Protein AF-A0A7X4CHN6-F1 (afdb_monomer_lite)

pLDDT: mean 86.16, std 13.22, range [46.44, 96.12]

Sequence (78 aa):
AQPCLEEASAQIRNSATLGGNLLQKTRCPYFRVEAGNETRLPWACNKRQVGSGCSAATGLNDHASIFGTTDACRCNHP

Radius of gyration: 14.75 Å; chains: 1; bounding box: 29×32×37 Å

Secondary structure (DSSP, 8-state):
-HHHHHSS-HHHHHH--HHHHHTPPP--HHHH--TTSTT-----BTTTSTTS-BGGGTS--TTS-SSS--SS--PPP-

Foldseek 3Di:
DVVLVVPDDPVCSVVDDPVNLVPPDFPDPLQPDDPPDPPDDQAFACVNPNPSFHNCVPHDVPQFAPPPDDRRGGTDSD

Structure (mmCIF, N/CA/C/O backbone):
data_AF-A0A7X4CHN6-F1
#
_entry.id   AF-A0A7X4CHN6-F1
#
loop_
_atom_site.group_PDB
_atom_site.id
_atom_site.type_symbol
_atom_site.label_atom_id
_atom_site.label_alt_id
_atom_site.label_comp_id
_atom_site.label_asym_id
_atom_site.label_entity_id
_atom_site.label_seq_id
_atom_site.pdbx_PDB_ins_code
_atom_site.Cartn_x
_atom_site.Cartn_y
_atom_site.Cartn_z
_atom_site.occupancy
_atom_site.B_iso_or_equiv
_atom_site.auth_seq_id
_atom_site.auth_comp_id
_atom_site.auth_asym_id
_atom_site.auth_atom_id
_atom_site.pdbx_PDB_model_num
ATOM 1 N N . ALA A 1 1 ? -12.901 -10.801 15.809 1.00 62.47 1 ALA A N 1
ATOM 2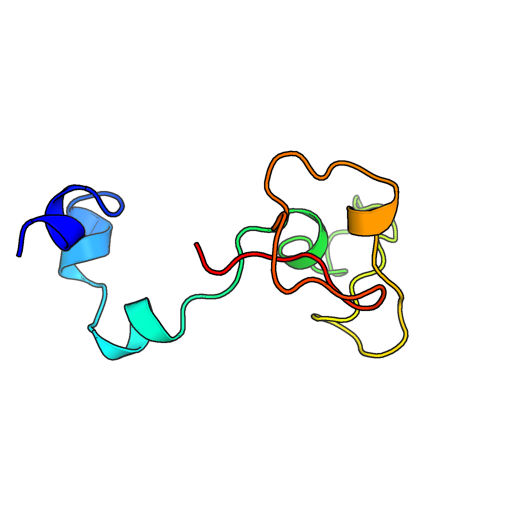 C CA . ALA A 1 1 ? -12.344 -9.874 16.820 1.00 62.47 1 ALA A CA 1
ATOM 3 C C . ALA A 1 1 ? -10.817 -9.938 16.891 1.00 62.47 1 ALA A C 1
ATOM 5 O O . ALA A 1 1 ? -10.202 -8.883 16.899 1.00 62.47 1 ALA A O 1
ATOM 6 N N . GLN A 1 2 ? -10.211 -11.134 16.881 1.00 66.44 2 GLN A N 1
ATOM 7 C CA . GLN A 1 2 ? -8.752 -11.318 16.984 1.00 66.44 2 GLN A CA 1
ATOM 8 C C . GLN A 1 2 ? -7.883 -10.453 16.042 1.00 66.44 2 GLN A C 1
ATOM 10 O O . GLN A 1 2 ? -6.945 -9.862 16.564 1.00 66.44 2 GLN A O 1
ATOM 15 N N . PRO A 1 3 ? -8.207 -10.256 14.743 1.00 68.00 3 PRO A N 1
ATOM 16 C CA . PRO A 1 3 ? -7.349 -9.465 13.849 1.00 68.00 3 PRO A CA 1
ATOM 17 C C . PRO A 1 3 ? -7.181 -8.021 14.325 1.00 68.00 3 PRO A C 1
ATOM 19 O O . PRO A 1 3 ? -6.088 -7.477 14.327 1.00 68.00 3 PRO A O 1
ATOM 22 N N . CYS A 1 4 ? -8.262 -7.424 14.838 1.00 72.81 4 CYS A N 1
ATOM 23 C CA . CYS A 1 4 ? -8.238 -6.047 15.309 1.00 72.81 4 CYS A CA 1
ATOM 24 C C . CYS A 1 4 ? -7.264 -5.869 16.479 1.00 72.81 4 CYS A C 1
ATOM 26 O O . CYS A 1 4 ? -6.664 -4.820 16.582 1.00 72.81 4 CYS A O 1
ATOM 28 N N . LEU A 1 5 ? -7.051 -6.862 17.350 1.00 86.88 5 LEU A N 1
ATOM 29 C CA . LEU A 1 5 ? -6.165 -6.696 18.512 1.00 86.88 5 LEU A CA 1
ATOM 30 C C . LEU A 1 5 ? -4.676 -6.639 18.142 1.00 86.88 5 LEU A C 1
ATOM 32 O O . LEU A 1 5 ? -3.904 -5.999 18.860 1.00 86.88 5 LEU A O 1
ATOM 36 N N . GLU A 1 6 ? -4.299 -7.273 17.034 1.00 88.75 6 GLU A N 1
ATOM 37 C CA . GLU A 1 6 ? -2.933 -7.283 16.494 1.00 88.75 6 GLU A CA 1
ATOM 38 C C . GLU A 1 6 ? -2.661 -6.066 15.590 1.00 88.75 6 GLU A C 1
ATOM 40 O O . GLU A 1 6 ? -1.511 -5.706 15.345 1.00 88.75 6 GLU A O 1
ATOM 45 N N . GLU A 1 7 ? -3.718 -5.381 15.146 1.00 84.19 7 GLU A N 1
ATOM 46 C CA . GLU A 1 7 ? -3.639 -4.199 14.292 1.00 84.19 7 GLU A CA 1
ATOM 47 C C . GLU A 1 7 ? -3.356 -2.929 15.114 1.00 84.19 7 GLU A C 1
ATOM 49 O O . GLU A 1 7 ? -4.155 -2.498 15.953 1.00 84.19 7 GLU A O 1
ATOM 54 N N . ALA A 1 8 ? -2.220 -2.285 14.834 1.00 91.62 8 ALA A N 1
ATOM 55 C CA . ALA A 1 8 ? -1.827 -0.990 15.394 1.00 91.62 8 ALA A CA 1
ATOM 56 C C . ALA A 1 8 ? -1.845 -0.922 16.943 1.00 91.62 8 ALA A C 1
ATOM 58 O O . ALA A 1 8 ? -1.778 -1.926 17.649 1.00 91.62 8 ALA A O 1
ATOM 59 N N . SER A 1 9 ? -1.863 0.293 17.497 1.00 94.50 9 SER A N 1
ATOM 60 C CA . SER A 1 9 ? -1.949 0.535 18.941 1.00 94.50 9 SER A CA 1
ATOM 61 C C . SER A 1 9 ? -3.397 0.710 19.406 1.00 94.50 9 SER A C 1
ATOM 63 O O . SER A 1 9 ? -4.282 1.055 18.620 1.00 94.50 9 SER A O 1
ATOM 65 N N . ALA A 1 10 ? -3.645 0.550 20.710 1.00 93.69 10 ALA A N 1
ATOM 66 C CA . ALA A 1 10 ? -4.976 0.724 21.297 1.00 93.69 10 ALA A CA 1
ATOM 67 C C . ALA A 1 10 ? -5.581 2.113 21.010 1.00 93.69 10 ALA A C 1
ATOM 69 O O . ALA A 1 10 ? -6.766 2.226 20.708 1.00 93.69 10 ALA A O 1
ATOM 70 N N . GLN A 1 11 ? -4.759 3.164 21.031 1.00 94.25 11 GLN A N 1
ATOM 71 C CA . GLN A 1 11 ? -5.184 4.534 20.740 1.00 94.25 11 GLN A CA 1
ATOM 72 C C . GLN A 1 11 ? -5.706 4.679 19.302 1.00 94.25 11 GLN A C 1
ATOM 74 O O . GLN A 1 11 ? -6.713 5.347 19.070 1.00 94.25 11 GLN A O 1
ATOM 79 N N . ILE A 1 12 ? -5.048 4.027 18.336 1.00 92.62 12 ILE A N 1
ATOM 80 C CA . ILE A 1 12 ? -5.481 4.052 16.935 1.00 92.62 12 ILE A CA 1
ATOM 81 C C . ILE A 1 12 ? -6.756 3.228 16.776 1.00 92.62 12 ILE A C 1
ATOM 83 O O . ILE A 1 12 ? -7.703 3.708 16.168 1.00 92.62 12 ILE A O 1
ATOM 87 N N . ARG A 1 13 ? -6.843 2.042 17.384 1.00 94.25 13 ARG A N 1
ATOM 88 C CA . ARG A 1 13 ? -8.045 1.196 17.289 1.00 94.25 13 ARG A CA 1
ATOM 89 C C . ARG A 1 13 ? -9.303 1.849 17.836 1.00 94.25 13 ARG A C 1
ATOM 91 O O . ARG A 1 13 ? -10.371 1.658 17.272 1.00 94.25 13 ARG A O 1
ATOM 98 N N . ASN A 1 14 ? -9.173 2.637 18.899 1.00 93.19 14 ASN A N 1
ATOM 99 C CA . ASN A 1 14 ? -10.307 3.335 19.499 1.00 93.19 14 ASN A CA 1
ATOM 100 C C . ASN A 1 14 ? -10.844 4.475 18.621 1.00 93.19 14 ASN A C 1
ATOM 102 O O . ASN A 1 14 ? -11.990 4.879 18.792 1.00 93.19 14 ASN A O 1
ATOM 106 N N . SER A 1 15 ? -10.029 5.004 17.702 1.00 95.19 15 SER A N 1
ATOM 107 C CA . SER A 1 15 ? -10.433 6.063 16.766 1.00 95.19 15 SER A CA 1
ATOM 108 C C . SER A 1 15 ? -10.707 5.548 15.350 1.00 95.19 15 SER A C 1
ATOM 110 O O . SER A 1 15 ? -11.464 6.169 14.604 1.00 95.19 15 SER A O 1
ATOM 112 N N . ALA A 1 16 ? -10.116 4.416 14.967 1.00 93.31 16 ALA A N 1
ATOM 113 C CA . ALA A 1 16 ? -10.291 3.809 13.660 1.00 93.31 16 ALA A CA 1
ATOM 114 C C . ALA A 1 16 ? -11.705 3.238 13.491 1.00 93.31 16 ALA A C 1
ATOM 116 O O . ALA A 1 16 ? -12.236 2.534 14.348 1.00 93.31 16 ALA A O 1
ATOM 117 N N . THR A 1 17 ? -12.306 3.504 12.335 1.00 94.38 17 THR A N 1
ATOM 118 C CA . THR A 1 17 ? -13.611 2.953 11.955 1.00 94.38 17 THR A CA 1
ATOM 119 C C . THR A 1 17 ? -13.435 1.757 11.026 1.00 94.38 17 THR A C 1
ATOM 121 O O . THR A 1 17 ? -12.419 1.635 10.341 1.00 94.38 17 THR A O 1
ATOM 124 N N . LEU A 1 18 ? -14.448 0.888 10.933 1.00 92.88 18 LEU A N 1
ATOM 125 C CA . LEU A 1 18 ? -14.435 -0.234 9.984 1.00 92.88 18 LEU A CA 1
ATOM 126 C C . LEU A 1 18 ? -14.193 0.236 8.540 1.00 92.88 18 LEU A C 1
ATOM 128 O O . LEU A 1 18 ? -13.346 -0.320 7.847 1.00 92.88 18 LEU A O 1
ATOM 132 N N . GLY A 1 19 ? -14.880 1.299 8.111 1.00 94.81 19 GLY A N 1
ATOM 133 C CA . GLY A 1 19 ? -14.692 1.869 6.775 1.00 94.81 19 GLY A CA 1
ATOM 134 C C . GLY A 1 19 ? -13.295 2.460 6.573 1.00 94.81 19 GLY A C 1
ATOM 135 O O . GLY A 1 19 ? -12.690 2.256 5.525 1.00 94.81 19 GLY A O 1
ATOM 136 N N . GLY A 1 20 ? -12.749 3.139 7.586 1.00 94.75 20 GLY A N 1
ATOM 137 C CA . GLY A 1 20 ? -11.394 3.689 7.535 1.00 94.75 20 GLY A CA 1
ATOM 138 C C . GLY A 1 20 ? -10.315 2.609 7.435 1.00 94.75 20 GLY A C 1
ATOM 139 O O . GLY A 1 20 ? -9.373 2.770 6.664 1.00 94.75 20 GLY A O 1
ATOM 140 N N . ASN A 1 21 ? -10.482 1.495 8.152 1.00 93.31 21 ASN A N 1
ATOM 141 C CA . ASN A 1 21 ? -9.564 0.356 8.087 1.00 93.31 21 ASN A CA 1
ATOM 142 C C . ASN A 1 21 ? -9.575 -0.310 6.704 1.00 93.31 21 ASN A C 1
ATOM 144 O O . ASN A 1 21 ? -8.513 -0.612 6.173 1.00 93.31 21 ASN A O 1
ATOM 148 N N . LEU A 1 22 ? -10.747 -0.477 6.079 1.00 93.44 22 LEU A N 1
ATOM 149 C CA . LEU A 1 22 ? -10.850 -1.043 4.724 1.00 93.44 22 LEU A CA 1
ATOM 150 C C . LEU A 1 22 ? -10.301 -0.113 3.632 1.00 93.44 22 LEU A C 1
ATOM 152 O O . LEU A 1 22 ? -9.858 -0.578 2.587 1.00 93.44 22 LEU A O 1
ATOM 156 N N . LEU A 1 23 ? -10.353 1.202 3.849 1.00 96.12 23 LEU A N 1
ATOM 157 C CA . LEU A 1 23 ? -9.887 2.211 2.893 1.00 96.12 23 LEU A CA 1
ATOM 158 C C . LEU A 1 23 ? -8.471 2.715 3.202 1.00 96.12 23 LEU A C 1
ATOM 160 O O . LEU A 1 23 ? -8.032 3.725 2.634 1.00 96.12 23 LEU A O 1
ATOM 164 N N . GLN A 1 24 ? -7.742 2.039 4.094 1.00 95.12 24 GLN A N 1
ATOM 165 C CA . GLN A 1 24 ? -6.383 2.439 4.421 1.00 95.12 24 GLN A CA 1
ATOM 166 C C . GLN A 1 24 ? -5.472 2.338 3.191 1.00 95.12 24 GLN A C 1
ATOM 168 O O . GLN A 1 24 ? -5.547 1.419 2.376 1.00 95.12 24 GLN A O 1
ATOM 173 N N . LYS A 1 25 ? -4.588 3.323 3.028 1.00 94.56 25 LYS A N 1
ATOM 174 C CA . LYS A 1 25 ? -3.660 3.357 1.893 1.00 94.56 25 LYS A CA 1
ATOM 175 C C . LYS A 1 25 ? -2.395 2.549 2.189 1.00 94.56 25 LYS A C 1
ATOM 177 O O . LYS A 1 25 ? -2.021 2.332 3.339 1.00 94.56 25 LYS A O 1
ATOM 182 N N . THR A 1 26 ? -1.701 2.167 1.118 1.00 94.38 26 THR A N 1
ATOM 183 C CA . THR A 1 26 ? -0.431 1.429 1.177 1.00 94.38 26 THR A CA 1
ATOM 184 C C . THR A 1 26 ? 0.635 2.122 2.031 1.00 94.38 26 THR A C 1
ATOM 186 O O . THR A 1 26 ? 0.718 3.354 2.089 1.00 94.38 26 THR A O 1
ATOM 189 N N . ARG A 1 27 ? 1.502 1.317 2.656 1.00 92.44 27 ARG A N 1
ATOM 190 C CA . ARG A 1 27 ? 2.653 1.796 3.434 1.00 92.44 27 ARG A CA 1
ATOM 191 C C . ARG A 1 27 ? 3.927 1.980 2.606 1.00 92.44 27 ARG A C 1
ATOM 193 O O . ARG A 1 27 ? 4.941 2.370 3.176 1.00 92.44 27 ARG A O 1
ATOM 200 N N . CYS A 1 28 ? 3.862 1.770 1.287 1.00 92.62 28 CYS A N 1
ATOM 201 C CA . CYS A 1 28 ? 4.983 1.946 0.364 1.00 92.62 28 CYS A CA 1
ATOM 202 C C . CYS A 1 28 ? 5.733 3.278 0.604 1.00 92.62 28 CYS A C 1
ATOM 204 O O . CYS A 1 28 ? 5.102 4.344 0.578 1.00 92.62 28 CYS A O 1
ATOM 206 N N . PRO A 1 29 ? 7.067 3.250 0.801 1.00 88.75 29 PRO A N 1
ATOM 207 C CA . PRO A 1 29 ? 7.838 4.449 1.126 1.00 88.75 29 PRO A CA 1
ATOM 208 C C . PRO A 1 29 ? 7.775 5.481 -0.005 1.00 88.75 29 PRO A C 1
ATOM 210 O O . PRO A 1 29 ? 7.581 6.666 0.250 1.00 88.75 29 PRO A O 1
ATOM 213 N N . TYR A 1 30 ? 7.809 5.031 -1.261 1.00 89.06 30 TYR A N 1
ATOM 214 C CA . TYR A 1 30 ? 7.707 5.906 -2.432 1.00 89.06 30 TYR A CA 1
ATOM 215 C C . TYR A 1 30 ? 6.333 6.557 -2.597 1.00 89.06 30 TYR A C 1
ATOM 217 O O . TYR A 1 30 ? 6.236 7.624 -3.196 1.00 89.06 30 TYR A O 1
ATOM 225 N N . PHE A 1 31 ? 5.270 5.930 -2.078 1.00 89.56 31 PHE A N 1
ATOM 226 C CA . PHE A 1 31 ? 3.922 6.499 -2.084 1.00 89.56 31 PHE A CA 1
ATOM 227 C C . PHE A 1 31 ? 3.756 7.559 -0.987 1.00 89.56 31 PHE A C 1
ATOM 229 O O . PHE A 1 31 ? 3.240 8.639 -1.261 1.00 89.56 31 PHE A O 1
ATOM 236 N N . ARG A 1 32 ? 4.225 7.264 0.236 1.00 86.69 32 ARG A N 1
ATOM 237 C CA . ARG A 1 32 ? 4.079 8.134 1.423 1.00 86.69 32 ARG A CA 1
ATOM 238 C C . ARG A 1 32 ? 4.960 9.378 1.396 1.00 86.69 32 ARG A C 1
ATOM 240 O O . ARG A 1 32 ? 4.765 10.295 2.193 1.00 86.69 32 ARG A O 1
ATOM 247 N N . VAL A 1 33 ? 5.951 9.400 0.518 1.00 76.12 33 VAL A N 1
ATOM 248 C CA . VAL A 1 33 ? 6.759 10.585 0.286 1.00 76.12 33 VAL A CA 1
ATOM 249 C C . VAL A 1 33 ? 6.028 11.465 -0.722 1.00 76.12 33 VAL A C 1
ATOM 251 O O . VAL A 1 33 ? 6.063 11.229 -1.927 1.00 76.12 33 VAL A O 1
ATOM 254 N N . GLU A 1 34 ? 5.353 12.489 -0.211 1.00 62.25 34 GLU A N 1
ATOM 255 C CA . GLU A 1 34 ? 4.778 13.558 -1.024 1.00 62.25 34 GLU A CA 1
ATOM 256 C C . GLU A 1 34 ? 5.856 14.572 -1.434 1.00 62.25 34 GLU A C 1
ATOM 258 O O . GLU A 1 34 ? 6.778 14.866 -0.668 1.00 62.25 34 GLU A O 1
ATOM 263 N N . ALA A 1 35 ? 5.717 15.100 -2.652 1.00 53.50 35 ALA A N 1
ATOM 264 C CA . ALA A 1 35 ? 6.653 15.988 -3.348 1.00 53.50 35 ALA A CA 1
ATOM 265 C C . ALA A 1 35 ? 6.748 17.422 -2.768 1.00 53.50 35 ALA A C 1
ATOM 267 O O . ALA A 1 35 ? 7.158 18.337 -3.470 1.00 53.50 35 ALA A O 1
ATOM 268 N N . GLY A 1 36 ? 6.345 17.634 -1.509 1.00 46.44 36 GLY A N 1
ATOM 269 C CA . GLY A 1 36 ? 6.245 18.956 -0.871 1.00 46.44 36 GLY A CA 1
ATOM 270 C C . GLY A 1 36 ? 7.311 19.261 0.185 1.00 46.44 36 GLY A C 1
ATOM 271 O O . GLY A 1 36 ? 7.210 20.270 0.869 1.00 46.44 36 GLY A O 1
ATOM 272 N N . ASN A 1 37 ? 8.305 18.392 0.366 1.00 48.09 37 ASN A N 1
ATOM 273 C CA . ASN A 1 37 ? 9.439 18.651 1.250 1.00 48.09 37 ASN A CA 1
ATOM 274 C C . ASN A 1 37 ? 10.689 18.794 0.375 1.00 48.09 37 ASN A C 1
ATOM 276 O O . ASN A 1 37 ? 11.056 17.869 -0.349 1.00 48.09 37 ASN A O 1
ATOM 280 N N . GLU A 1 38 ? 11.313 19.966 0.476 1.00 49.34 38 GLU A N 1
ATOM 281 C CA . GLU A 1 38 ? 12.493 20.445 -0.259 1.00 49.34 38 GLU A CA 1
ATOM 282 C C . GLU A 1 38 ? 13.703 19.487 -0.189 1.00 49.34 38 GLU A C 1
ATOM 284 O O . GLU A 1 38 ? 14.644 19.602 -0.966 1.00 49.34 38 GLU A O 1
ATOM 289 N N . THR A 1 39 ? 13.671 18.498 0.710 1.00 49.19 39 THR A N 1
ATOM 290 C CA . THR A 1 39 ? 14.722 17.501 0.962 1.00 49.19 39 THR A CA 1
ATOM 291 C C . THR A 1 39 ? 14.442 16.116 0.344 1.00 49.19 39 THR A C 1
ATOM 293 O O . THR A 1 39 ? 15.115 15.146 0.695 1.00 49.19 39 THR A O 1
ATOM 296 N N . ARG A 1 40 ? 13.445 15.941 -0.540 1.00 54.28 40 ARG A N 1
ATOM 297 C CA . ARG A 1 40 ? 13.076 14.607 -1.069 1.00 54.28 40 ARG A CA 1
ATOM 298 C C . ARG A 1 40 ? 13.387 14.413 -2.554 1.00 54.28 40 ARG A C 1
ATOM 300 O O . ARG A 1 40 ? 12.918 15.143 -3.417 1.00 54.28 40 ARG A O 1
ATOM 307 N N . LEU A 1 41 ? 14.160 13.356 -2.816 1.00 58.78 41 LEU A N 1
ATOM 308 C CA . LEU A 1 41 ? 14.485 12.809 -4.135 1.00 58.78 41 LEU A CA 1
ATOM 309 C C . LEU A 1 41 ? 13.215 12.590 -4.993 1.00 58.78 41 LEU A C 1
ATOM 311 O O . LEU A 1 41 ? 12.169 12.223 -4.449 1.00 58.78 41 LEU A O 1
ATOM 315 N N . PRO A 1 42 ? 13.296 12.750 -6.329 1.00 69.00 42 PRO A N 1
ATOM 316 C CA . PRO A 1 42 ? 12.164 12.635 -7.249 1.00 69.00 42 PRO A CA 1
ATOM 317 C C . PRO A 1 42 ? 11.753 11.168 -7.454 1.00 69.00 42 PRO A C 1
ATOM 319 O O . PRO A 1 42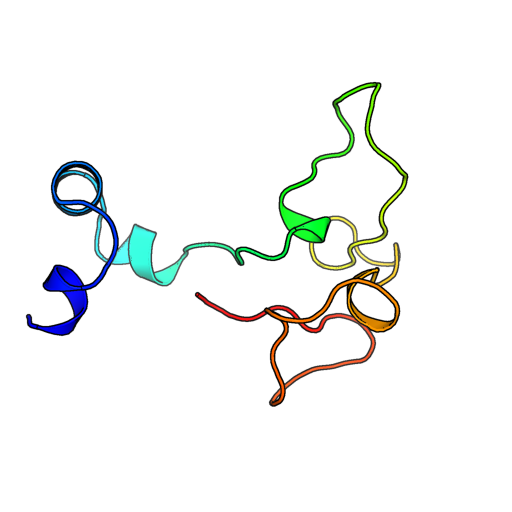 ? 11.980 10.572 -8.506 1.00 69.00 42 PRO A O 1
ATOM 322 N N . TRP A 1 43 ? 11.168 10.539 -6.436 1.00 81.88 43 TRP A N 1
ATOM 323 C CA . TRP A 1 43 ? 10.714 9.158 -6.553 1.00 81.88 43 TRP A CA 1
ATOM 324 C C . TRP A 1 43 ? 9.386 9.069 -7.307 1.00 81.88 43 TRP A C 1
ATOM 326 O O . TRP A 1 43 ? 8.352 9.592 -6.876 1.00 81.88 43 TRP A O 1
ATOM 336 N N . ALA A 1 44 ? 9.417 8.344 -8.418 1.00 88.19 44 ALA A N 1
ATOM 337 C CA . ALA A 1 44 ? 8.277 8.021 -9.257 1.00 88.19 44 ALA A CA 1
ATOM 338 C C . ALA A 1 44 ? 7.259 7.126 -8.528 1.00 88.19 44 ALA A C 1
ATOM 340 O O . ALA A 1 44 ? 7.609 6.096 -7.938 1.00 88.19 44 ALA A O 1
ATOM 341 N N . CYS A 1 45 ? 5.974 7.488 -8.592 1.00 91.75 45 CYS A N 1
ATOM 342 C CA . CYS A 1 45 ? 4.897 6.678 -8.031 1.00 91.75 45 CYS A CA 1
ATOM 343 C C . CYS A 1 45 ? 3.590 6.845 -8.818 1.00 91.75 45 CYS A C 1
ATOM 345 O O . CYS A 1 45 ? 2.810 7.765 -8.567 1.00 91.75 45 CYS A O 1
ATOM 347 N N . ASN A 1 46 ? 3.289 5.882 -9.688 1.00 93.50 46 ASN A N 1
ATOM 348 C CA . ASN A 1 46 ? 2.061 5.831 -10.487 1.00 93.50 46 A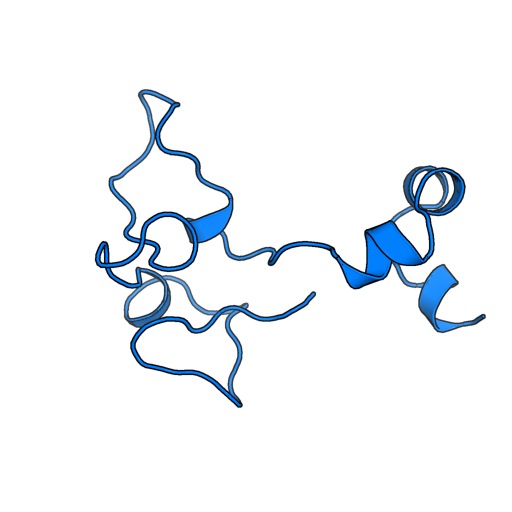SN A CA 1
ATOM 349 C C . ASN A 1 46 ? 0.776 5.894 -9.652 1.00 93.50 46 ASN A C 1
ATOM 351 O O . ASN A 1 46 ? -0.228 6.427 -10.110 1.00 93.50 46 ASN A O 1
ATOM 355 N N . LYS A 1 47 ? 0.797 5.373 -8.417 1.00 91.44 47 LYS A N 1
ATOM 356 C CA . LYS A 1 47 ? -0.358 5.416 -7.505 1.00 91.44 47 LYS A CA 1
ATOM 357 C C . LYS A 1 47 ? -0.630 6.828 -6.957 1.00 91.44 47 LYS A C 1
ATOM 359 O O . LYS A 1 47 ? -1.742 7.088 -6.510 1.00 91.44 47 LYS A O 1
ATOM 364 N N . ARG A 1 48 ? 0.362 7.726 -6.982 1.00 89.75 48 ARG A N 1
ATOM 365 C CA . ARG A 1 48 ? 0.217 9.147 -6.624 1.00 89.75 48 ARG A CA 1
ATOM 366 C C . ARG A 1 48 ? -0.043 10.005 -7.860 1.00 89.75 48 ARG A C 1
ATOM 368 O O . ARG A 1 48 ? -0.954 10.821 -7.850 1.00 89.75 48 ARG A O 1
ATOM 375 N N . GLN A 1 49 ? 0.754 9.809 -8.908 1.00 88.94 49 GLN A N 1
ATOM 376 C CA . GLN A 1 49 ? 0.645 10.528 -10.173 1.00 88.94 49 GLN A CA 1
ATOM 377 C C . GLN A 1 49 ? 0.768 9.534 -11.324 1.00 88.94 49 GLN A C 1
ATOM 379 O O . GLN A 1 49 ? 1.846 8.986 -11.570 1.00 88.94 49 GLN A O 1
ATOM 384 N N . VAL A 1 50 ? -0.349 9.304 -12.012 1.00 91.75 50 VAL A N 1
ATOM 385 C CA . VAL A 1 50 ? -0.434 8.379 -13.147 1.00 91.75 50 VAL A CA 1
ATOM 386 C C . VAL A 1 50 ? 0.599 8.766 -14.207 1.00 91.75 50 VAL A C 1
ATOM 388 O O . VAL A 1 50 ? 0.716 9.935 -14.562 1.00 91.75 50 VAL A O 1
ATOM 391 N N . GLY A 1 51 ? 1.366 7.786 -14.687 1.00 89.81 51 GLY A N 1
ATOM 392 C CA . GLY A 1 51 ? 2.395 7.980 -15.712 1.00 89.81 51 GLY A CA 1
ATOM 393 C C . GLY A 1 51 ? 3.775 8.377 -15.180 1.00 89.81 51 GLY A C 1
ATOM 394 O O . GLY A 1 51 ? 4.724 8.395 -15.955 1.00 89.81 51 GLY A O 1
ATOM 395 N N . SER A 1 52 ? 3.932 8.645 -13.878 1.00 89.75 52 SER A N 1
ATOM 396 C CA . SER A 1 52 ? 5.243 8.997 -13.304 1.00 89.75 52 SER A CA 1
ATOM 397 C C . SER A 1 52 ? 6.227 7.821 -13.214 1.00 89.75 52 SER A C 1
ATOM 399 O O . SER A 1 52 ? 7.425 8.054 -13.099 1.00 89.75 52 SER A O 1
ATOM 401 N N . GLY A 1 53 ? 5.747 6.572 -13.267 1.00 91.25 53 GLY A N 1
ATOM 402 C CA . GLY A 1 53 ? 6.547 5.352 -13.095 1.00 91.25 53 GLY A CA 1
ATOM 403 C C . GLY A 1 53 ? 6.457 4.749 -11.684 1.00 91.25 53 GLY A C 1
ATOM 404 O O . GLY A 1 53 ? 5.731 5.242 -10.820 1.00 91.25 53 GLY A O 1
ATOM 405 N N . CYS A 1 54 ? 7.179 3.654 -11.424 1.00 93.88 54 CYS A N 1
ATOM 406 C CA . CYS A 1 54 ? 7.190 2.983 -10.118 1.00 93.88 54 CYS A CA 1
ATOM 407 C C . CYS A 1 54 ? 8.616 2.784 -9.591 1.00 93.88 54 CYS A C 1
ATOM 409 O O . CYS A 1 54 ? 9.293 1.833 -9.973 1.00 93.88 54 CYS A O 1
ATOM 411 N N . SER A 1 55 ? 9.056 3.623 -8.649 1.00 92.06 55 SER A N 1
ATOM 412 C CA . SER A 1 55 ? 10.379 3.471 -8.020 1.00 92.06 55 SER A CA 1
ATOM 413 C C . SER A 1 55 ? 10.532 2.181 -7.204 1.00 92.06 55 SER A C 1
ATOM 415 O O . SER A 1 55 ? 11.649 1.712 -7.026 1.00 92.06 55 SER A O 1
ATOM 417 N N . ALA A 1 56 ? 9.432 1.555 -6.767 1.00 92.31 56 ALA A N 1
ATOM 418 C CA . ALA A 1 56 ? 9.473 0.255 -6.088 1.00 92.31 56 ALA A CA 1
ATOM 419 C C . ALA A 1 56 ? 9.828 -0.917 -7.021 1.00 92.31 56 ALA A C 1
ATOM 421 O O . ALA A 1 56 ? 10.065 -2.023 -6.548 1.00 92.31 56 ALA A O 1
ATOM 422 N N . ALA A 1 57 ? 9.826 -0.721 -8.343 1.00 91.44 57 ALA A N 1
ATOM 423 C CA . ALA A 1 57 ? 10.175 -1.788 -9.277 1.00 91.44 57 ALA A CA 1
ATOM 424 C C . ALA A 1 57 ? 11.684 -2.088 -9.280 1.00 91.44 57 ALA A C 1
ATOM 426 O O . ALA A 1 57 ? 12.065 -3.247 -9.409 1.00 91.44 57 ALA A O 1
ATOM 427 N N . THR A 1 58 ? 12.519 -1.057 -9.116 1.00 88.94 58 THR A N 1
ATOM 428 C CA . THR A 1 58 ? 13.990 -1.147 -9.189 1.00 88.94 58 THR A CA 1
ATOM 429 C C . THR A 1 58 ? 14.705 -0.665 -7.925 1.00 88.94 58 THR A C 1
ATOM 431 O O . THR A 1 58 ? 15.915 -0.837 -7.812 1.00 88.94 58 THR A O 1
ATOM 434 N N . GLY A 1 59 ? 13.983 -0.047 -6.987 1.00 88.50 59 GLY A N 1
ATOM 435 C CA . GLY A 1 59 ? 14.500 0.402 -5.696 1.00 88.50 59 GLY A CA 1
ATOM 436 C C . GLY A 1 59 ? 14.178 -0.553 -4.542 1.00 88.50 59 GLY A C 1
ATOM 437 O O . GLY A 1 59 ? 14.025 -1.756 -4.729 1.00 88.50 59 GLY A O 1
ATOM 438 N N . LEU A 1 60 ? 14.043 0.011 -3.339 1.00 88.44 60 LEU A N 1
ATOM 439 C CA . LEU A 1 60 ? 13.693 -0.694 -2.105 1.00 88.44 60 LEU A CA 1
ATOM 440 C C . LEU A 1 60 ? 12.281 -1.278 -2.194 1.00 88.44 60 LEU A C 1
ATOM 442 O O . LEU A 1 60 ? 11.289 -0.545 -2.244 1.00 88.44 60 LEU A O 1
ATOM 446 N N . ASN A 1 61 ? 12.186 -2.602 -2.193 1.00 90.50 61 ASN A N 1
ATOM 447 C CA . ASN A 1 61 ? 10.936 -3.318 -2.421 1.00 90.50 61 ASN A CA 1
ATOM 448 C C . ASN A 1 61 ? 10.670 -4.440 -1.407 1.00 90.50 61 ASN A C 1
ATOM 450 O O . ASN A 1 61 ? 9.764 -5.236 -1.625 1.00 90.50 61 ASN A O 1
ATOM 454 N N . ASP A 1 62 ? 11.358 -4.431 -0.263 1.00 92.19 62 ASP A N 1
ATOM 455 C CA . ASP A 1 62 ? 11.205 -5.416 0.823 1.00 92.19 62 ASP A CA 1
ATOM 456 C C . ASP A 1 62 ? 9.757 -5.547 1.333 1.00 92.19 62 ASP A C 1
ATOM 458 O O . ASP A 1 62 ? 9.347 -6.591 1.830 1.00 92.19 62 ASP A O 1
ATOM 462 N N . HIS A 1 63 ? 8.961 -4.482 1.196 1.00 89.44 63 HIS A N 1
ATOM 463 C CA . HIS A 1 63 ? 7.546 -4.437 1.583 1.00 89.44 63 HIS A CA 1
ATOM 464 C C . HIS A 1 63 ? 6.583 -4.399 0.384 1.00 89.44 63 HIS A C 1
ATOM 466 O O . HIS A 1 63 ? 5.407 -4.063 0.539 1.00 89.44 63 HIS A O 1
ATOM 472 N N . ALA A 1 64 ? 7.072 -4.666 -0.827 1.00 92.75 64 ALA A N 1
ATOM 473 C CA . ALA A 1 64 ? 6.239 -4.764 -2.018 1.00 92.75 64 ALA A CA 1
ATOM 474 C C . ALA A 1 64 ? 5.477 -6.098 -2.048 1.00 92.75 64 ALA A C 1
ATOM 476 O O . ALA A 1 64 ? 5.851 -7.074 -1.402 1.00 92.75 64 ALA A O 1
ATOM 477 N N . SER A 1 65 ? 4.392 -6.144 -2.818 1.00 95.12 65 SER A N 1
ATOM 478 C CA . SER A 1 65 ? 3.672 -7.394 -3.044 1.00 95.12 65 SER A CA 1
ATOM 479 C C . SER A 1 65 ? 4.466 -8.314 -3.974 1.00 95.12 65 SER A 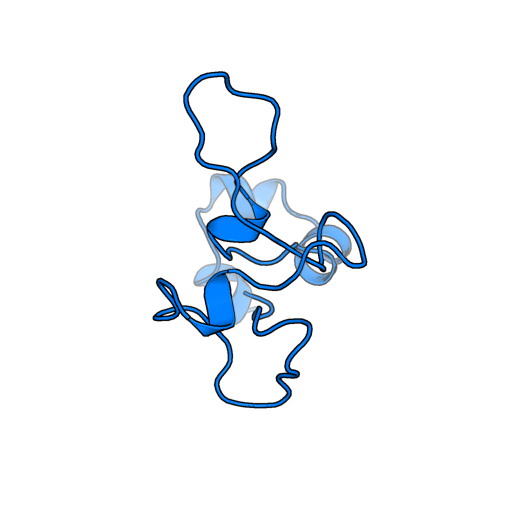C 1
ATOM 481 O O . SER A 1 65 ? 5.072 -7.858 -4.943 1.00 95.12 65 SER A O 1
ATOM 483 N N . ILE A 1 66 ? 4.420 -9.618 -3.704 1.00 92.75 66 ILE A N 1
ATOM 484 C CA . ILE A 1 66 ? 4.986 -10.657 -4.578 1.00 92.75 66 ILE A CA 1
ATOM 485 C C . ILE A 1 66 ? 3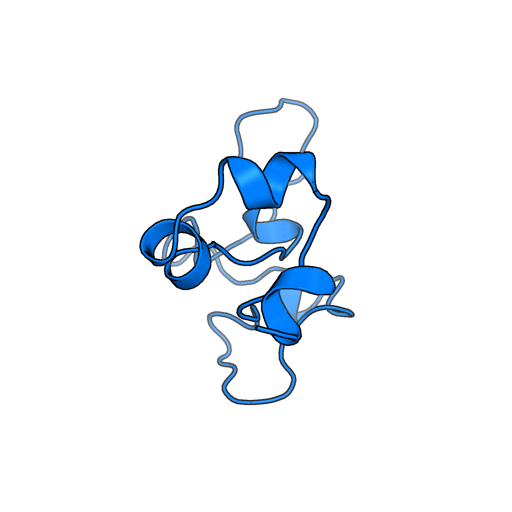.946 -11.096 -5.622 1.00 92.75 66 ILE A C 1
ATOM 487 O O . ILE A 1 66 ? 4.291 -11.396 -6.762 1.00 92.75 66 ILE A O 1
ATOM 491 N N . PHE A 1 67 ? 2.659 -11.066 -5.261 1.00 94.50 67 PHE A N 1
ATOM 492 C CA . PHE A 1 67 ? 1.546 -11.492 -6.113 1.00 94.50 67 PHE A CA 1
ATOM 493 C C . PHE A 1 67 ? 0.659 -10.317 -6.534 1.00 94.50 67 PHE A C 1
ATOM 495 O O . PHE A 1 67 ? 0.589 -9.295 -5.848 1.00 94.50 67 PHE A O 1
ATOM 502 N N . GLY A 1 68 ? -0.037 -10.464 -7.666 1.00 93.31 68 GLY A N 1
ATOM 503 C CA . GLY A 1 68 ? -0.995 -9.461 -8.150 1.00 93.31 68 GLY A CA 1
ATOM 504 C C . GLY A 1 68 ? -0.367 -8.102 -8.478 1.00 93.31 68 GLY A C 1
ATOM 505 O O . GLY A 1 68 ? -1.040 -7.076 -8.398 1.00 93.31 68 GLY A O 1
ATOM 506 N N . THR A 1 69 ? 0.928 -8.075 -8.796 1.00 93.88 69 THR A N 1
ATOM 507 C CA . THR A 1 69 ? 1.645 -6.853 -9.160 1.00 93.88 69 THR A CA 1
ATOM 508 C C . THR A 1 69 ? 1.605 -6.588 -10.657 1.00 93.88 69 THR A C 1
ATOM 510 O O . THR A 1 69 ? 1.294 -7.458 -11.466 1.00 93.88 69 THR A O 1
ATOM 513 N N . THR A 1 70 ? 1.924 -5.351 -11.023 1.00 93.75 70 THR A N 1
ATOM 514 C CA . THR A 1 70 ? 2.105 -4.925 -12.413 1.00 93.75 70 THR A CA 1
ATOM 515 C C . THR A 1 70 ? 3.377 -4.090 -12.520 1.00 93.75 70 THR A C 1
ATOM 517 O O . THR A 1 70 ? 3.904 -3.612 -11.509 1.00 93.75 70 THR A O 1
ATOM 520 N N . ASP A 1 71 ? 3.834 -3.827 -13.742 1.00 90.75 71 ASP A N 1
ATOM 521 C CA . ASP A 1 71 ? 4.938 -2.886 -13.979 1.00 90.75 71 ASP A CA 1
ATOM 522 C C . ASP A 1 71 ? 4.589 -1.459 -13.537 1.00 90.75 71 ASP A C 1
ATOM 524 O O . ASP A 1 71 ? 5.459 -0.670 -13.165 1.00 90.75 71 ASP A O 1
ATOM 528 N N . ALA A 1 72 ? 3.293 -1.135 -13.497 1.00 93.25 72 ALA A N 1
ATOM 529 C CA . ALA A 1 72 ? 2.818 0.158 -13.040 1.00 93.25 72 ALA A CA 1
ATOM 530 C C . ALA A 1 72 ? 2.870 0.307 -11.510 1.00 93.25 72 ALA A C 1
ATOM 532 O O . ALA A 1 72 ? 3.090 1.418 -11.023 1.00 93.25 72 ALA A O 1
ATOM 533 N N . CYS A 1 73 ? 2.641 -0.757 -10.735 1.00 94.88 73 CYS A N 1
ATOM 534 C CA . CYS A 1 73 ? 2.601 -0.682 -9.275 1.00 94.88 73 CYS A CA 1
ATOM 535 C C . CYS A 1 73 ? 2.803 -2.049 -8.607 1.00 94.88 73 CYS A C 1
ATOM 537 O O . CYS A 1 73 ? 2.183 -3.041 -8.991 1.00 94.88 73 CYS A O 1
ATOM 539 N N . ARG A 1 74 ? 3.604 -2.063 -7.533 1.00 94.31 74 ARG A N 1
ATOM 540 C CA . ARG A 1 74 ? 3.895 -3.253 -6.710 1.00 94.31 74 ARG A CA 1
ATOM 541 C C . ARG A 1 74 ? 3.497 -3.097 -5.234 1.00 94.31 74 ARG A C 1
ATOM 543 O O . ARG A 1 74 ? 4.043 -3.759 -4.363 1.00 94.31 74 ARG A O 1
ATOM 550 N N . CYS A 1 75 ? 2.592 -2.170 -4.924 1.00 93.81 75 CYS A N 1
ATOM 551 C CA . CYS A 1 75 ? 2.202 -1.873 -3.541 1.00 93.81 75 CYS A CA 1
ATOM 552 C C . CYS A 1 75 ? 1.279 -2.955 -2.958 1.00 93.81 75 CYS A C 1
ATOM 554 O O . CYS A 1 75 ? 0.385 -3.427 -3.655 1.00 93.81 75 CYS A O 1
ATOM 556 N N . ASN A 1 76 ? 1.432 -3.264 -1.670 1.00 94.50 76 ASN A N 1
ATOM 557 C CA . ASN A 1 76 ? 0.483 -4.077 -0.910 1.00 94.50 76 ASN A CA 1
ATOM 558 C C . ASN A 1 76 ? -0.637 -3.223 -0.282 1.00 94.50 76 ASN A C 1
ATOM 560 O O . ASN A 1 76 ? -0.477 -2.011 -0.059 1.00 94.50 76 ASN A O 1
ATOM 564 N N . HIS A 1 77 ? -1.768 -3.872 0.003 1.00 93.56 77 HIS A N 1
ATOM 565 C CA . HIS A 1 77 ? -2.670 -3.419 1.058 1.00 93.56 77 HIS A CA 1
ATOM 566 C C . HIS A 1 77 ? -2.0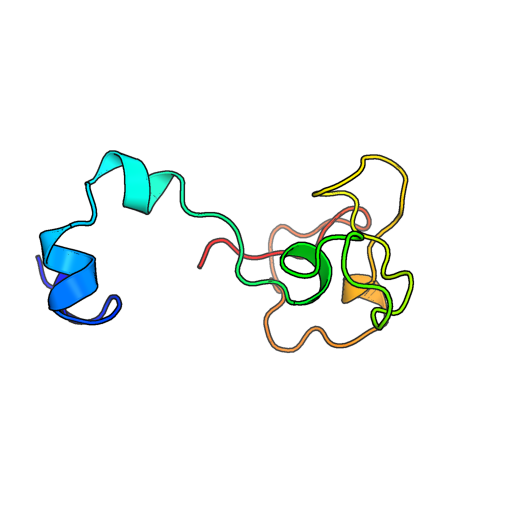66 -3.896 2.386 1.00 93.56 77 HIS A C 1
ATOM 568 O O . HIS A 1 77 ? -1.727 -5.078 2.467 1.00 93.56 77 HIS A O 1
ATOM 574 N N . PRO A 1 78 ? -1.835 -2.999 3.354 1.00 91.31 78 PRO A N 1
ATOM 575 C CA . PRO A 1 78 ? -1.272 -3.372 4.643 1.00 91.31 78 PRO A CA 1
ATOM 576 C C . PRO A 1 78 ? -2.257 -4.174 5.488 1.00 91.31 78 PRO A C 1
ATOM 578 O O . PRO A 1 78 ? -3.482 -4.039 5.250 1.00 91.31 78 PRO A O 1
#